Protein AF-A0A5K0YJU6-F1 (afdb_monomer)

Organism: NCBI:txid210225

Mean predicted aligned error: 7.04 Å

InterPro domains:
  IPR001623 DnaJ domain [PF00226] (5-40)
  IPR001623 DnaJ domain [PR00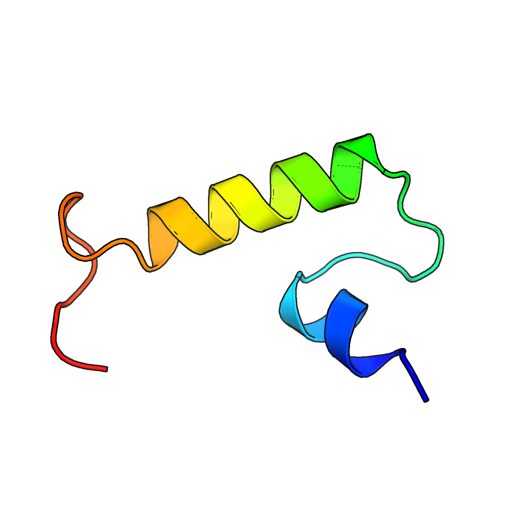625] (6-24)
  IPR001623 DnaJ domain [PR00625] (24-39)
  IPR001623 DnaJ domain [PS50076] (4-41)
  IPR001623 DnaJ domain [SM00271] (3-41)
  IPR001623 DnaJ domain [cd06257] (5-41)
  IPR036869 Chaperone J-domain superfamily [G3DSA:1.10.287.110] (1-41)
  IPR036869 Chaperone J-domain superfamily [SSF46565] (2-41)
  IPR051100 DnaJ subfamily B/C chaper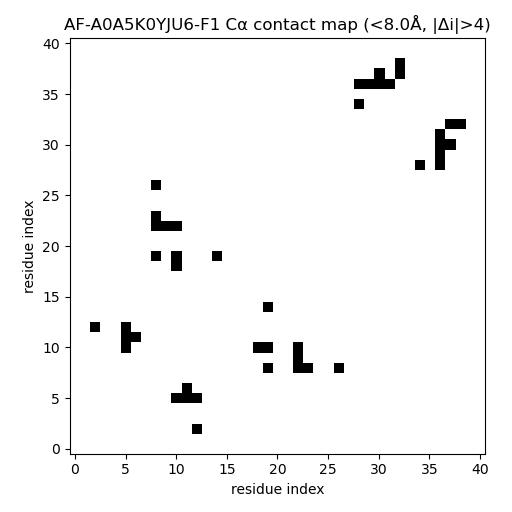one co-factors [PTHR43908] (2-39)

Nearest PDB structures (foldseek):
  4j80-assembly2_D  TM=8.286E-01  e=2.911E-02  Thermus thermophilus HB8
  6z5n-assembly1_A  TM=8.201E-01  e=3.339E-02  Homo sapiens
  8eod-assembly1_A  TM=6.248E-01  e=1.279E-02  Saccharomyces cerevisiae S288C
  4pbc-assembly1_A  TM=5.595E-01  e=2.873E+00  Burkholderia cenocepacia J2315

Solvent-accessible surface area (backbone atoms only — not comparable to full-atom values): 2591 Å² total; per-residue (Å²): 130,74,63,60,62,28,58,75,51,72,45,60,89,83,53,50,73,67,54,51,53,51,35,48,53,53,54,48,56,60,67,26,58,90,76,80,19,78,86,84,120

Foldseek 3Di:
DCCVVCVVLVHDPPDDPVSSVVSVVVVCCCCPVVNPRDPPD

pLDDT: mean 80.02, std 12.65, range [49.38, 92.0]

Radius of gyration: 11.82 Å; Cα contacts (8 Å, |Δi|>4): 22; chains: 1; bounding box: 31×11×31 Å

Secondary structure (DSSP, 8-state):
-THHHHHHHT--TT--HHHHHHHHHHHHHHT-GGGTS-S--

Sequence (41 aa):
DNTRYYEVLGVPKSASQDELKKAYRKAAIKNHPDKGGDPEK

Structure (mmCIF, N/CA/C/O backbone):
data_AF-A0A5K0YJU6-F1
#
_entry.id   AF-A0A5K0YJU6-F1
#
loop_
_atom_site.group_PDB
_atom_site.id
_atom_site.type_symbol
_atom_site.label_atom_id
_atom_site.label_alt_id
_atom_site.label_comp_id
_atom_site.label_asym_id
_atom_site.label_entity_id
_atom_site.label_seq_id
_atom_site.pdbx_PDB_ins_code
_atom_site.Cartn_x
_atom_site.Cartn_y
_atom_site.Cartn_z
_atom_site.occupancy
_atom_site.B_iso_or_equiv
_atom_site.auth_seq_id
_atom_site.auth_comp_id
_atom_site.auth_asym_id
_atom_site.auth_atom_id
_atom_site.pdbx_PDB_model_num
ATOM 1 N N . ASP A 1 1 ? -17.937 -1.125 -4.571 1.00 69.50 1 ASP A N 1
ATOM 2 C CA . ASP A 1 1 ? -16.908 -1.605 -3.626 1.00 69.50 1 ASP A CA 1
ATOM 3 C C . ASP A 1 1 ? -15.541 -1.035 -3.941 1.00 69.50 1 ASP A C 1
ATOM 5 O O . ASP A 1 1 ? -15.065 -1.173 -5.059 1.00 69.50 1 ASP A O 1
ATOM 9 N N . ASN A 1 2 ? -14.893 -0.422 -2.951 1.00 76.75 2 ASN A N 1
ATOM 10 C CA . ASN A 1 2 ? -13.548 0.149 -3.100 1.00 76.75 2 ASN A CA 1
ATOM 11 C C . ASN A 1 2 ? -12.435 -0.870 -2.787 1.00 76.75 2 ASN A C 1
ATOM 13 O O . ASN A 1 2 ? -11.266 -0.503 -2.741 1.00 76.75 2 ASN A O 1
ATOM 17 N N . THR A 1 3 ? -12.794 -2.148 -2.585 1.00 82.12 3 THR A N 1
ATOM 18 C CA . THR A 1 3 ? -11.878 -3.294 -2.391 1.00 82.12 3 THR A CA 1
ATOM 19 C C . THR A 1 3 ? -10.771 -3.314 -3.438 1.00 82.12 3 THR A C 1
ATOM 21 O O . THR A 1 3 ? -9.599 -3.447 -3.095 1.00 82.12 3 THR A O 1
ATOM 24 N N . ARG A 1 4 ? -11.154 -3.072 -4.696 1.00 85.00 4 ARG A N 1
ATOM 25 C CA . ARG A 1 4 ? -10.295 -3.223 -5.866 1.00 85.00 4 ARG A CA 1
ATOM 26 C C . ARG A 1 4 ? -9.067 -2.316 -5.834 1.00 85.00 4 ARG A C 1
ATOM 28 O O . ARG A 1 4 ? -8.025 -2.702 -6.344 1.00 85.00 4 ARG A O 1
ATOM 35 N N . TYR A 1 5 ? -9.151 -1.136 -5.216 1.00 87.00 5 TYR A N 1
ATOM 36 C CA . TYR A 1 5 ? -8.005 -0.223 -5.108 1.00 87.00 5 TYR A CA 1
ATOM 37 C C . TYR A 1 5 ? -6.923 -0.759 -4.166 1.00 87.00 5 TYR A C 1
ATOM 39 O O . TYR A 1 5 ? -5.735 -0.659 -4.464 1.00 87.00 5 TYR A O 1
ATOM 47 N N . TYR A 1 6 ? -7.337 -1.365 -3.052 1.00 88.19 6 TYR A N 1
ATOM 48 C CA . TYR A 1 6 ? -6.429 -1.977 -2.084 1.00 88.19 6 TYR A CA 1
ATOM 49 C C . TYR A 1 6 ? -5.803 -3.254 -2.656 1.00 88.19 6 TYR A C 1
ATOM 51 O O . TYR A 1 6 ? -4.600 -3.458 -2.521 1.00 88.19 6 TYR A O 1
ATOM 59 N N . GLU A 1 7 ? -6.584 -4.050 -3.394 1.00 87.12 7 GLU A N 1
ATOM 60 C CA . GLU A 1 7 ? -6.101 -5.248 -4.094 1.00 87.12 7 GLU A CA 1
ATOM 61 C C . GLU A 1 7 ? -5.075 -4.912 -5.187 1.00 87.12 7 GLU A C 1
ATOM 63 O O . GLU A 1 7 ? -4.032 -5.556 -5.261 1.00 87.12 7 GLU A O 1
ATOM 68 N N . VAL A 1 8 ? -5.312 -3.861 -5.983 1.00 86.94 8 VAL A N 1
ATOM 69 C CA . VAL A 1 8 ? -4.360 -3.380 -7.006 1.00 86.94 8 VAL A CA 1
ATOM 70 C C . VAL A 1 8 ? -3.044 -2.912 -6.381 1.00 86.94 8 VAL A C 1
ATOM 72 O O . VAL A 1 8 ? -1.973 -3.147 -6.939 1.00 86.94 8 VAL A O 1
ATOM 75 N N . LEU A 1 9 ? -3.105 -2.271 -5.212 1.00 86.81 9 LEU A N 1
ATOM 76 C CA . LEU A 1 9 ? -1.920 -1.858 -4.458 1.00 86.81 9 LEU A CA 1
ATOM 77 C C . LEU A 1 9 ? -1.292 -3.004 -3.642 1.00 86.81 9 LEU A C 1
ATOM 79 O O . LEU A 1 9 ? -0.198 -2.828 -3.105 1.00 86.81 9 LEU A O 1
ATOM 83 N N . GLY A 1 10 ? -1.942 -4.170 -3.559 1.00 86.75 10 GLY A N 1
ATOM 84 C CA . GLY A 1 10 ? -1.479 -5.325 -2.789 1.00 86.75 10 GLY A CA 1
ATOM 85 C C . GLY A 1 10 ? -1.483 -5.098 -1.276 1.00 86.75 10 GLY A C 1
ATOM 86 O O . GLY A 1 10 ? -0.645 -5.660 -0.573 1.00 86.75 10 GLY A O 1
ATOM 87 N N . VAL A 1 11 ? -2.382 -4.249 -0.775 1.00 89.06 11 VAL A N 1
ATOM 88 C CA . VAL A 1 11 ? -2.490 -3.896 0.646 1.00 89.06 11 VAL A CA 1
ATOM 89 C C . VAL A 1 11 ? -3.856 -4.296 1.210 1.00 89.06 11 VAL A C 1
ATOM 91 O O . VAL A 1 11 ? -4.840 -4.341 0.472 1.00 89.06 11 VAL A O 1
ATOM 94 N N . PRO A 1 12 ? -3.963 -4.589 2.516 1.00 89.31 12 PRO A N 1
ATOM 95 C CA . PRO A 1 12 ? -5.256 -4.838 3.142 1.00 89.31 12 PRO A CA 1
ATOM 96 C C . PRO A 1 12 ? -6.106 -3.559 3.195 1.00 89.31 12 PRO A C 1
ATOM 98 O O . PRO A 1 12 ? -5.587 -2.446 3.227 1.00 89.31 12 PRO A O 1
ATOM 101 N N . LYS A 1 13 ? -7.434 -3.699 3.294 1.00 86.38 13 LYS A N 1
ATOM 102 C CA . LYS A 1 13 ? -8.340 -2.552 3.521 1.00 86.38 13 LYS A CA 1
ATOM 103 C C . LYS A 1 13 ? -8.058 -1.793 4.820 1.00 86.38 13 LYS A C 1
ATOM 105 O O . LYS A 1 13 ? -8.424 -0.630 4.935 1.00 86.38 13 LYS A O 1
ATOM 110 N N . SER A 1 14 ? -7.449 -2.466 5.795 1.00 89.06 14 SER A N 1
ATOM 111 C CA . SER A 1 14 ? -7.020 -1.887 7.068 1.00 89.06 14 SER A CA 1
ATOM 112 C C . SER A 1 14 ? -5.657 -1.196 6.984 1.00 89.06 14 SER A C 1
ATOM 114 O O . SER A 1 14 ? -5.146 -0.768 8.015 1.00 89.06 14 SER A O 1
ATOM 116 N N . ALA A 1 15 ? -5.041 -1.134 5.798 1.00 87.94 15 ALA A N 1
ATOM 117 C CA . ALA A 1 15 ? -3.734 -0.522 5.624 1.00 87.94 15 ALA A CA 1
ATOM 118 C C . ALA A 1 15 ? -3.768 0.960 5.995 1.00 87.94 15 ALA A C 1
ATOM 120 O O . ALA A 1 15 ? -4.678 1.706 5.616 1.00 87.94 15 ALA A O 1
A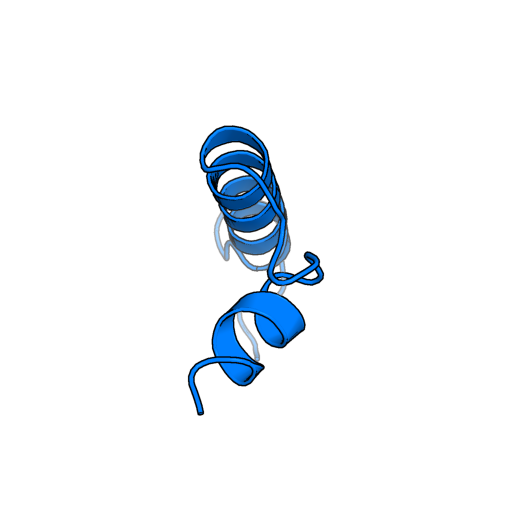TOM 121 N N . SER A 1 16 ? -2.733 1.392 6.707 1.00 92.00 16 SER A N 1
ATOM 122 C CA . SER A 1 16 ? -2.565 2.791 7.083 1.00 92.00 16 SER A CA 1
ATOM 123 C C . SER A 1 16 ? -2.209 3.648 5.865 1.00 92.00 16 SER A C 1
ATOM 125 O O . SER A 1 16 ? -1.691 3.159 4.858 1.00 92.00 16 SER A O 1
ATOM 127 N N . GLN A 1 17 ? -2.423 4.964 5.958 1.00 89.94 17 GLN A N 1
ATOM 128 C CA . GLN A 1 17 ? -2.051 5.888 4.876 1.00 89.94 17 GLN A CA 1
ATOM 129 C C . GLN A 1 17 ? -0.563 5.803 4.497 1.00 89.94 17 GLN A C 1
ATOM 131 O O . GLN A 1 17 ? -0.218 5.962 3.325 1.00 89.94 17 GLN A O 1
ATOM 136 N N . ASP A 1 18 ? 0.313 5.514 5.462 1.00 91.25 18 ASP A N 1
ATOM 137 C CA . ASP A 1 18 ? 1.742 5.327 5.204 1.00 91.25 18 ASP A CA 1
ATOM 138 C C . ASP A 1 18 ? 2.023 4.067 4.363 1.00 91.25 18 ASP A C 1
ATOM 140 O O . ASP A 1 18 ? 2.747 4.123 3.366 1.00 91.25 18 ASP A O 1
ATOM 144 N N . GLU A 1 19 ? 1.356 2.953 4.682 1.00 88.62 19 GLU A N 1
ATOM 145 C CA . GLU A 1 19 ? 1.451 1.699 3.927 1.00 88.62 19 GLU A CA 1
ATOM 146 C C . GLU A 1 19 ? 0.930 1.861 2.496 1.00 88.62 19 GLU A C 1
ATOM 148 O O . GLU A 1 19 ? 1.588 1.426 1.549 1.00 88.62 19 GLU A O 1
ATOM 153 N N . LEU A 1 20 ? -0.191 2.567 2.321 1.00 89.25 20 LEU A N 1
ATOM 154 C CA . LEU A 1 20 ? -0.735 2.929 1.009 1.00 89.25 20 LEU A CA 1
ATOM 155 C C . LEU A 1 20 ? 0.274 3.736 0.184 1.00 89.25 20 LEU A C 1
ATOM 157 O O . LEU A 1 20 ? 0.532 3.425 -0.981 1.00 89.25 20 LEU A O 1
ATOM 161 N N . LYS A 1 21 ? 0.896 4.752 0.792 1.00 89.44 21 LYS A N 1
ATOM 162 C CA . LYS A 1 21 ? 1.883 5.612 0.125 1.00 89.44 21 LYS A CA 1
ATOM 163 C C . LYS A 1 21 ? 3.136 4.828 -0.261 1.00 89.44 21 LYS A C 1
ATOM 165 O O . LYS A 1 21 ? 3.692 5.044 -1.339 1.00 89.44 21 LYS A O 1
ATOM 170 N N . LYS A 1 22 ? 3.583 3.908 0.594 1.00 89.56 22 LYS A N 1
ATOM 171 C CA . LYS A 1 22 ? 4.736 3.039 0.339 1.00 89.56 22 LYS A CA 1
ATOM 172 C C . LYS A 1 22 ? 4.450 2.027 -0.772 1.00 89.56 22 LYS A C 1
ATOM 174 O O . LYS A 1 22 ? 5.272 1.885 -1.679 1.00 89.56 22 LYS A O 1
ATOM 179 N N . ALA A 1 23 ? 3.286 1.380 -0.738 1.00 89.69 23 ALA A N 1
ATOM 180 C CA . ALA A 1 23 ? 2.837 0.445 -1.766 1.00 89.69 23 ALA A CA 1
ATOM 181 C C . ALA A 1 23 ? 2.708 1.131 -3.131 1.00 89.69 23 ALA A C 1
ATOM 183 O O . ALA A 1 23 ? 3.262 0.639 -4.113 1.00 89.69 23 ALA A O 1
ATOM 184 N N . TYR A 1 24 ? 2.097 2.319 -3.172 1.00 89.88 24 TYR A N 1
ATOM 185 C CA . TYR A 1 24 ? 1.990 3.124 -4.387 1.00 89.88 24 TYR A CA 1
ATOM 186 C C . TYR A 1 24 ? 3.360 3.478 -4.967 1.00 89.88 24 TYR A C 1
ATOM 188 O O . TYR A 1 24 ? 3.598 3.238 -6.143 1.00 89.88 24 TYR A O 1
ATOM 196 N N . ARG A 1 25 ? 4.302 3.987 -4.159 1.00 88.19 25 ARG A N 1
ATOM 197 C CA . ARG A 1 25 ? 5.654 4.312 -4.651 1.00 88.19 25 ARG A CA 1
ATOM 198 C C . ARG A 1 25 ? 6.373 3.082 -5.197 1.00 88.19 25 ARG A C 1
ATOM 200 O O . ARG A 1 25 ? 7.027 3.174 -6.229 1.00 88.19 25 ARG A O 1
ATOM 207 N N . LYS A 1 26 ? 6.251 1.933 -4.526 1.00 85.19 26 LYS A N 1
ATOM 208 C CA . LYS A 1 26 ? 6.862 0.675 -4.974 1.00 85.19 26 LYS A CA 1
ATOM 209 C C . LYS A 1 26 ? 6.262 0.204 -6.301 1.00 85.19 26 LYS A C 1
ATOM 211 O O . LYS A 1 26 ? 7.010 -0.174 -7.199 1.00 85.19 26 LYS A O 1
ATOM 216 N N . ALA A 1 27 ? 4.938 0.253 -6.430 1.00 84.12 27 ALA A N 1
ATOM 217 C CA . ALA A 1 27 ? 4.231 -0.084 -7.661 1.00 84.12 27 ALA A CA 1
ATOM 218 C C . ALA A 1 27 ? 4.568 0.893 -8.795 1.00 84.12 27 ALA A C 1
ATOM 220 O O . ALA A 1 27 ? 4.851 0.456 -9.906 1.00 84.12 27 ALA A O 1
ATOM 221 N N . ALA A 1 28 ? 4.612 2.194 -8.505 1.00 85.19 28 ALA A N 1
ATOM 222 C CA . ALA A 1 28 ? 4.978 3.227 -9.462 1.00 85.19 28 ALA A CA 1
ATOM 223 C C . ALA A 1 28 ? 6.401 3.016 -9.972 1.00 85.19 28 ALA A C 1
ATO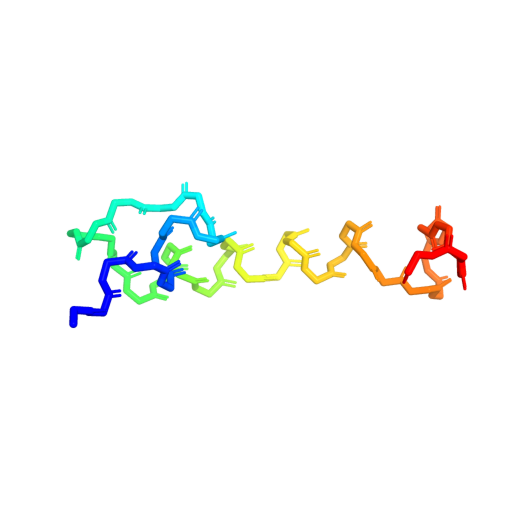M 225 O O . ALA A 1 28 ? 6.579 2.959 -11.173 1.00 85.19 28 ALA A O 1
ATOM 226 N N . ILE A 1 29 ? 7.387 2.804 -9.092 1.00 82.69 29 ILE A N 1
ATOM 227 C CA . ILE A 1 29 ? 8.781 2.542 -9.490 1.00 82.69 29 ILE A CA 1
ATOM 228 C C . ILE A 1 29 ? 8.892 1.267 -10.334 1.00 82.69 29 ILE A C 1
ATOM 230 O O . ILE A 1 29 ? 9.625 1.259 -11.315 1.00 82.69 29 ILE A O 1
ATOM 234 N N . LYS A 1 30 ? 8.163 0.203 -9.973 1.00 79.88 30 LYS A N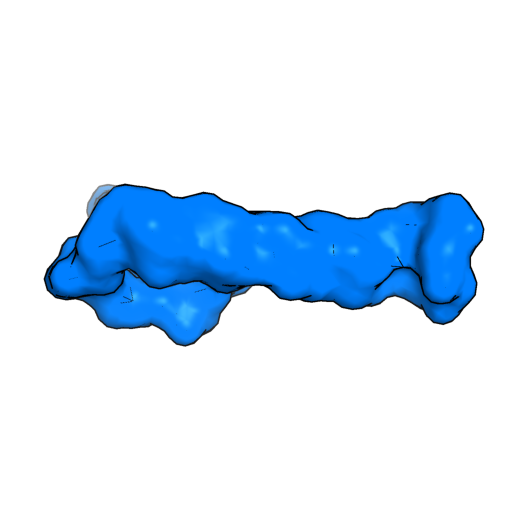 1
ATOM 235 C CA . LYS A 1 30 ? 8.162 -1.062 -10.723 1.00 79.88 30 LYS A CA 1
ATOM 236 C C . LYS A 1 30 ? 7.621 -0.905 -12.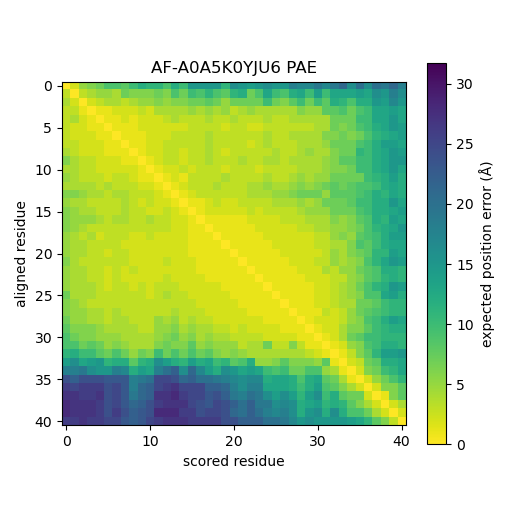148 1.00 79.88 30 LYS A C 1
ATOM 238 O O . LYS A 1 30 ? 8.099 -1.594 -13.038 1.00 79.88 30 LYS A O 1
ATOM 243 N N . ASN A 1 31 ? 6.635 -0.034 -12.343 1.00 79.00 31 ASN A N 1
ATOM 244 C CA . ASN A 1 31 ? 6.024 0.230 -13.647 1.00 79.00 31 ASN A CA 1
ATOM 245 C C . ASN A 1 31 ? 6.502 1.565 -14.250 1.00 79.00 31 ASN A C 1
ATOM 247 O O . ASN A 1 31 ? 5.869 2.081 -15.165 1.00 79.00 31 ASN A O 1
ATOM 251 N N . HIS A 1 32 ? 7.564 2.174 -13.709 1.00 77.69 32 HIS A N 1
ATOM 252 C CA . HIS A 1 32 ? 8.028 3.474 -14.179 1.00 77.69 32 HIS A CA 1
ATOM 253 C C . HIS A 1 32 ? 8.869 3.275 -15.447 1.00 77.69 32 HIS A C 1
ATOM 255 O O . HIS A 1 32 ? 9.908 2.610 -15.362 1.00 77.69 32 HIS A O 1
ATOM 261 N N . PRO A 1 33 ? 8.506 3.900 -16.579 1.00 73.81 33 PRO A N 1
ATOM 262 C CA . PRO A 1 33 ? 9.181 3.681 -17.863 1.00 73.81 33 PRO A CA 1
ATOM 263 C C . PRO A 1 33 ? 10.652 4.131 -17.844 1.00 73.81 33 PRO A C 1
ATOM 265 O O . PRO A 1 33 ? 11.507 3.556 -18.503 1.00 73.81 33 PRO A O 1
ATOM 268 N N . ASP A 1 34 ? 10.968 5.131 -17.018 1.00 75.38 34 ASP A N 1
ATOM 269 C CA . ASP A 1 34 ? 12.296 5.759 -16.952 1.00 75.38 34 ASP A CA 1
ATOM 270 C C . ASP A 1 34 ? 13.348 4.952 -16.159 1.00 75.38 34 ASP A C 1
ATOM 272 O O . ASP A 1 34 ? 14.546 5.180 -16.285 1.00 75.38 34 ASP A O 1
ATOM 276 N N . LYS A 1 35 ? 12.923 4.003 -15.309 1.00 63.47 35 LYS A N 1
ATOM 277 C CA . LYS A 1 35 ? 13.823 3.277 -14.387 1.00 63.47 35 LYS A CA 1
ATOM 278 C C . LYS A 1 35 ? 14.155 1.845 -14.825 1.00 63.47 35 LYS A C 1
ATOM 280 O O . LYS A 1 35 ? 14.663 1.071 -14.014 1.00 63.47 35 LYS A O 1
ATOM 285 N N . GLY A 1 36 ? 13.889 1.509 -16.090 1.00 56.25 36 GLY A N 1
ATOM 286 C CA . GLY A 1 36 ? 14.097 0.171 -16.653 1.00 56.25 36 GLY A CA 1
ATOM 287 C C . GLY A 1 36 ? 12.929 -0.798 -16.429 1.00 56.25 36 GLY A C 1
ATOM 288 O O . GLY A 1 36 ? 13.153 -2.003 -16.368 1.00 56.25 36 GLY A O 1
ATOM 289 N N . GLY A 1 37 ? 11.702 -0.293 -16.261 1.00 50.75 37 GLY A N 1
ATOM 290 C CA . GLY A 1 37 ? 10.483 -1.0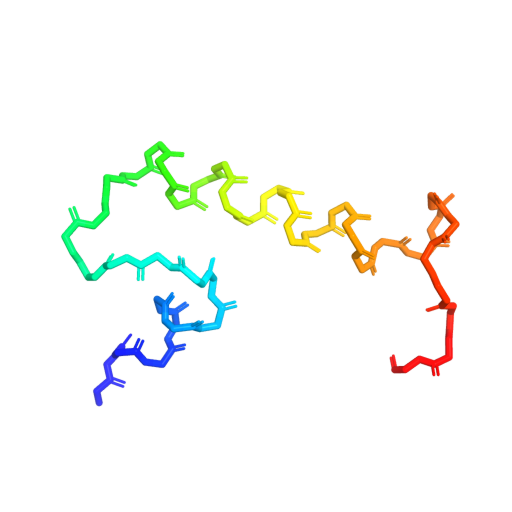92 -16.394 1.00 50.75 37 GLY A CA 1
ATOM 291 C C . GLY A 1 37 ? 9.948 -0.948 -17.815 1.00 50.75 37 GLY A C 1
ATOM 292 O O . GLY A 1 37 ? 9.774 0.181 -18.262 1.00 50.75 37 GLY A O 1
ATOM 293 N N . ASP A 1 38 ? 9.755 -2.072 -18.509 1.00 53.56 38 ASP A N 1
ATOM 294 C CA . ASP A 1 38 ? 9.302 -2.169 -19.902 1.00 53.56 38 ASP A CA 1
ATOM 295 C C . ASP A 1 38 ? 8.335 -1.044 -20.328 1.00 53.56 38 ASP A C 1
ATOM 297 O O . ASP A 1 38 ? 7.236 -0.948 -19.776 1.00 53.56 38 ASP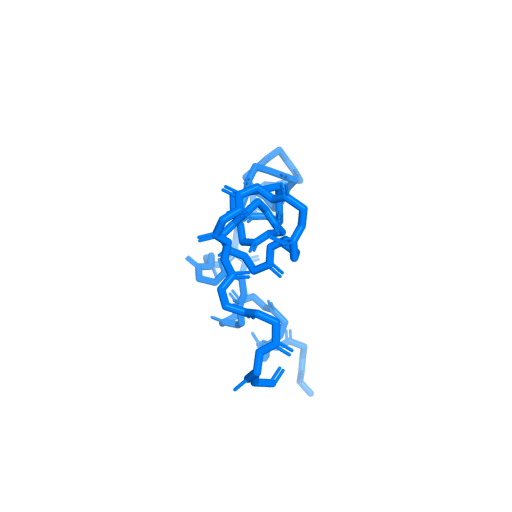 A O 1
ATOM 301 N N . PRO A 1 39 ? 8.688 -0.233 -21.345 1.00 54.31 39 PRO A N 1
ATOM 302 C CA . PRO A 1 39 ? 7.777 0.737 -21.953 1.00 54.31 39 PRO A CA 1
ATOM 303 C C . PRO A 1 39 ? 6.664 0.092 -22.812 1.00 54.31 39 PRO A C 1
ATOM 305 O O . PRO A 1 39 ? 5.936 0.812 -23.489 1.00 54.31 39 PRO A O 1
ATOM 308 N N . GLU A 1 40 ? 6.507 -1.238 -22.789 1.00 54.47 40 GLU A N 1
ATOM 309 C CA . GLU A 1 40 ? 5.566 -1.998 -23.630 1.00 54.47 40 GLU A CA 1
ATOM 310 C C . GLU A 1 40 ? 4.589 -2.885 -22.829 1.00 54.47 40 GLU A C 1
ATOM 312 O O . GLU A 1 40 ? 4.391 -4.067 -23.123 1.00 54.47 40 GLU A O 1
ATOM 317 N N . LYS A 1 41 ? 3.910 -2.308 -21.831 1.00 49.38 41 LYS A N 1
ATOM 318 C CA . LYS A 1 41 ? 2.592 -2.805 -21.401 1.00 49.38 41 LYS A CA 1
ATOM 319 C C . LYS A 1 41 ? 1.584 -1.690 -21.197 1.00 49.38 41 LYS A C 1
ATOM 321 O O . LYS A 1 41 ? 1.955 -0.661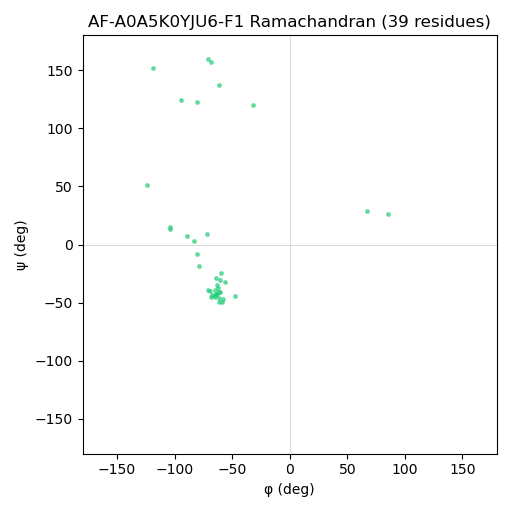 -20.597 1.00 49.38 41 LYS A O 1
#